Protein AF-A0AAD5FVX0-F1 (afdb_monomer)

Structure (mmCIF, N/CA/C/O backbone):
data_AF-A0AAD5FVX0-F1
#
_entry.id   AF-A0AAD5FVX0-F1
#
loop_
_atom_site.group_PDB
_atom_site.id
_atom_site.type_symbol
_atom_site.label_atom_id
_atom_site.label_alt_id
_atom_site.label_comp_id
_atom_site.label_asym_id
_atom_site.label_entity_id
_atom_site.label_seq_id
_atom_site.pdbx_PDB_ins_code
_atom_site.Cartn_x
_atom_site.Cartn_y
_atom_site.Cartn_z
_atom_site.occupancy
_atom_site.B_iso_or_equiv
_atom_site.auth_seq_id
_atom_site.auth_comp_id
_atom_site.auth_asym_id
_atom_site.auth_atom_id
_atom_site.pdbx_PDB_model_num
ATOM 1 N N . ILE A 1 1 ? -0.185 13.084 35.683 1.00 73.44 1 ILE A N 1
ATOM 2 C CA . ILE A 1 1 ? -1.287 12.473 34.904 1.00 73.44 1 ILE A CA 1
ATOM 3 C C . ILE A 1 1 ? -1.077 10.973 35.017 1.00 73.44 1 ILE A C 1
ATOM 5 O O . ILE A 1 1 ? -0.024 10.513 34.594 1.00 73.44 1 ILE A O 1
ATOM 9 N N . TYR A 1 2 ? -1.962 10.262 35.714 1.00 78.44 2 TYR A N 1
ATOM 10 C CA . TYR A 1 2 ? -1.861 8.807 35.854 1.00 78.44 2 TYR A CA 1
ATOM 11 C C . TYR A 1 2 ? -2.489 8.144 34.620 1.00 78.44 2 TYR A C 1
ATOM 13 O O . TYR A 1 2 ? -3.543 8.615 34.189 1.00 78.44 2 TYR A O 1
ATOM 21 N N . PRO A 1 3 ? -1.853 7.120 34.025 1.00 78.81 3 PRO A N 1
ATOM 22 C CA . PRO A 1 3 ? -2.471 6.345 32.957 1.00 78.81 3 PRO A CA 1
ATOM 23 C C . PRO A 1 3 ? -3.648 5.545 33.526 1.00 78.81 3 PRO A C 1
ATOM 25 O O . PRO A 1 3 ? -3.524 4.944 34.593 1.00 78.81 3 PRO A O 1
ATOM 28 N N . ASP A 1 4 ? -4.779 5.570 32.822 1.00 91.25 4 ASP A N 1
ATOM 29 C CA . ASP A 1 4 ? -5.983 4.799 33.140 1.00 91.25 4 ASP A CA 1
ATOM 30 C C . ASP A 1 4 ? -6.045 3.588 32.190 1.00 91.25 4 ASP A C 1
ATOM 32 O O . ASP A 1 4 ? -6.521 3.715 31.056 1.00 91.25 4 ASP A O 1
ATOM 36 N N . PRO A 1 5 ? -5.504 2.426 32.601 1.00 90.88 5 PRO A N 1
ATOM 37 C CA . PRO A 1 5 ? -5.400 1.260 31.728 1.00 90.88 5 PRO A CA 1
ATOM 38 C C . PRO A 1 5 ? -6.771 0.678 31.357 1.00 90.88 5 PRO A C 1
ATOM 40 O O . PRO A 1 5 ? -6.912 0.062 30.299 1.00 90.88 5 PRO A O 1
ATOM 43 N N . GLU A 1 6 ? -7.790 0.873 32.198 1.00 92.88 6 GLU A N 1
ATOM 44 C CA . GLU A 1 6 ? -9.153 0.417 31.922 1.00 92.88 6 GLU A CA 1
ATOM 45 C C . GLU A 1 6 ? -9.768 1.243 30.790 1.00 92.88 6 GLU A C 1
ATOM 47 O O . GLU A 1 6 ? -10.307 0.680 29.831 1.00 92.88 6 GLU A O 1
ATOM 52 N N . LEU A 1 7 ? -9.602 2.567 30.838 1.00 90.69 7 LEU A N 1
ATOM 53 C CA . LEU A 1 7 ? -10.017 3.472 29.772 1.00 90.69 7 LEU A CA 1
ATOM 54 C C . LEU A 1 7 ? -9.263 3.189 28.465 1.00 90.69 7 LEU A C 1
ATOM 56 O O . LEU A 1 7 ? -9.876 3.137 27.397 1.00 90.69 7 LEU A O 1
ATOM 60 N N . GLU A 1 8 ? -7.949 2.9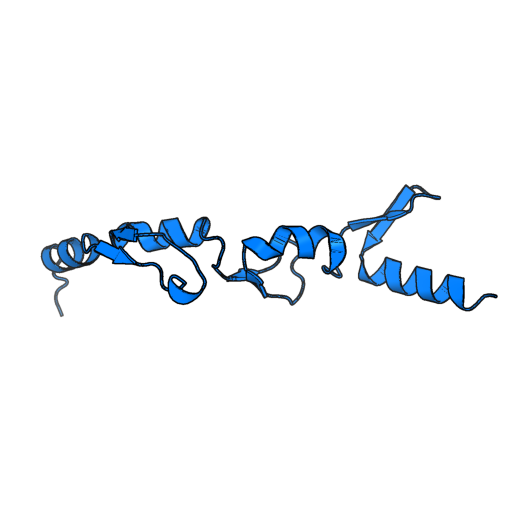57 28.523 1.00 91.81 8 GLU A N 1
ATOM 61 C CA . GLU A 1 8 ? -7.156 2.580 27.345 1.00 91.81 8 GLU A CA 1
ATOM 62 C C . GLU A 1 8 ? -7.672 1.281 26.713 1.00 91.81 8 GLU A C 1
ATOM 64 O O . GLU A 1 8 ? -7.856 1.206 25.494 1.00 91.81 8 GLU A O 1
ATOM 69 N N . GLN A 1 9 ? -7.975 0.267 27.528 1.00 92.75 9 GLN A N 1
ATOM 70 C CA . GLN A 1 9 ? -8.532 -0.995 27.049 1.00 92.75 9 GLN A CA 1
ATOM 71 C C . GLN A 1 9 ? -9.912 -0.805 26.405 1.00 92.75 9 GLN A C 1
ATOM 73 O O . GLN A 1 9 ? -10.192 -1.414 25.367 1.00 92.75 9 GLN A O 1
ATOM 78 N N . GLN A 1 10 ? -10.759 0.053 26.977 1.00 94.31 10 GLN A N 1
ATOM 79 C CA . GLN A 1 10 ? -12.059 0.394 26.401 1.00 94.31 10 GLN A CA 1
ATOM 80 C C . GLN A 1 10 ? -11.909 1.083 25.042 1.00 94.31 10 GLN A C 1
ATOM 82 O O . 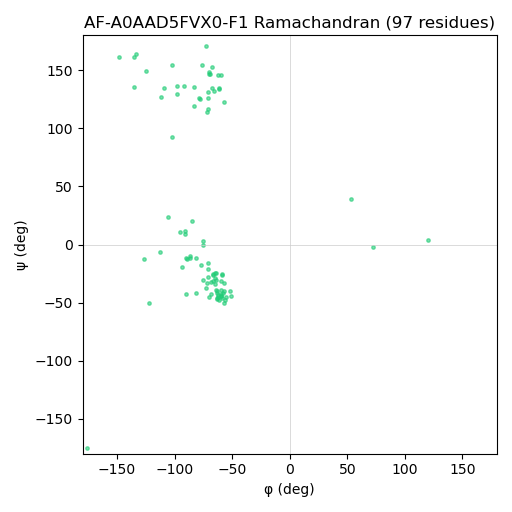GLN A 1 10 ? -12.556 0.665 24.081 1.00 94.31 10 GLN A O 1
ATOM 87 N N . ILE A 1 11 ? -11.010 2.066 24.923 1.00 93.00 11 ILE A N 1
ATOM 88 C CA . ILE A 1 11 ? -10.717 2.755 23.657 1.00 93.00 11 ILE A CA 1
ATOM 89 C C . ILE A 1 11 ? -10.228 1.755 22.602 1.00 93.00 11 ILE A C 1
ATOM 91 O O . ILE A 1 11 ? -10.707 1.748 21.467 1.00 93.00 11 ILE A O 1
ATOM 95 N N . LEU A 1 12 ? -9.305 0.866 22.972 1.00 92.75 12 LEU A N 1
ATOM 96 C CA . LEU A 1 12 ? -8.737 -0.145 22.078 1.00 92.75 12 LEU A CA 1
ATOM 97 C C . LEU A 1 12 ? -9.763 -1.187 21.600 1.00 92.75 12 LEU A C 1
ATOM 99 O O . LEU A 1 12 ? -9.568 -1.785 20.534 1.00 92.75 12 LEU A O 1
ATOM 103 N N . ALA A 1 13 ? -10.843 -1.396 22.356 1.00 93.94 13 ALA A N 1
ATOM 104 C CA . ALA A 1 13 ? -11.936 -2.308 22.028 1.00 93.94 13 ALA A CA 1
ATOM 105 C C . ALA A 1 13 ? -13.040 -1.678 21.156 1.00 93.94 13 ALA A C 1
ATOM 107 O O . ALA A 1 13 ? -13.884 -2.415 20.641 1.00 93.94 13 ALA A O 1
ATOM 108 N N . LEU A 1 14 ? -13.036 -0.354 20.946 1.00 95.44 14 LEU A N 1
ATOM 109 C CA . LEU A 1 14 ? -14.037 0.327 20.119 1.00 95.44 14 LEU A CA 1
ATOM 110 C C . LEU A 1 14 ? -14.005 -0.171 18.672 1.00 95.44 14 LEU A C 1
ATOM 112 O O . LEU A 1 14 ? -12.940 -0.282 18.062 1.00 95.44 14 LEU A O 1
ATOM 116 N N . ALA A 1 15 ? -15.188 -0.432 18.113 1.00 95.88 15 ALA A N 1
ATOM 117 C CA . ALA A 1 15 ? -15.348 -0.786 16.711 1.00 95.88 15 ALA A CA 1
ATOM 118 C C . ALA A 1 15 ? -15.284 0.468 15.829 1.00 95.88 15 ALA A C 1
ATOM 120 O O . ALA A 1 15 ? -16.037 1.421 16.023 1.00 95.88 15 ALA A O 1
ATOM 121 N N . ILE A 1 16 ? -14.399 0.449 14.837 1.00 96.19 16 ILE A N 1
ATOM 122 C CA . ILE A 1 16 ? -14.151 1.556 13.915 1.00 96.19 16 ILE A CA 1
ATOM 123 C C . ILE A 1 16 ? -14.092 1.069 12.464 1.00 96.19 16 ILE A C 1
ATOM 125 O O . ILE A 1 16 ? -13.942 -0.124 12.186 1.00 96.19 16 ILE A O 1
ATOM 129 N N . ARG A 1 17 ? -14.198 2.016 11.527 1.00 96.88 17 ARG A N 1
ATOM 130 C CA . ARG A 1 17 ? -13.985 1.800 10.089 1.00 96.88 17 ARG A CA 1
ATOM 131 C C . ARG A 1 17 ? -12.606 2.317 9.682 1.00 96.88 17 ARG A C 1
ATOM 133 O O . ARG A 1 17 ? -12.066 3.212 10.327 1.00 96.88 17 ARG A O 1
ATOM 140 N N . CYS A 1 18 ? -12.047 1.768 8.607 1.00 96.75 18 CYS A N 1
ATOM 141 C CA . CYS A 1 18 ? -10.795 2.270 8.040 1.00 96.75 18 CYS A CA 1
ATOM 142 C C . CYS A 1 18 ? -10.915 3.742 7.597 1.00 96.75 18 CYS A C 1
ATOM 144 O O . CYS A 1 18 ? -11.954 4.156 7.075 1.00 96.75 18 CYS A O 1
ATOM 146 N N . ILE A 1 19 ? -9.824 4.503 7.734 1.00 95.50 19 ILE A N 1
ATOM 147 C CA . ILE A 1 19 ? -9.720 5.884 7.230 1.00 95.50 19 ILE A CA 1
ATOM 148 C C . ILE A 1 19 ? -9.915 5.955 5.709 1.00 95.50 19 ILE A C 1
ATOM 150 O O . ILE A 1 19 ? -10.521 6.890 5.211 1.00 95.50 19 ILE A O 1
ATOM 154 N N . HIS A 1 20 ? -9.507 4.909 4.986 1.00 96.00 20 HIS A N 1
ATOM 155 C CA . HIS A 1 20 ? -9.661 4.787 3.535 1.00 96.00 20 HIS A CA 1
ATOM 156 C C . HIS A 1 20 ? -11.038 4.235 3.129 1.00 96.00 20 HIS A C 1
ATOM 158 O O . HIS A 1 20 ? -11.191 3.645 2.057 1.00 96.00 20 HIS A O 1
ATOM 164 N N . SER A 1 21 ? -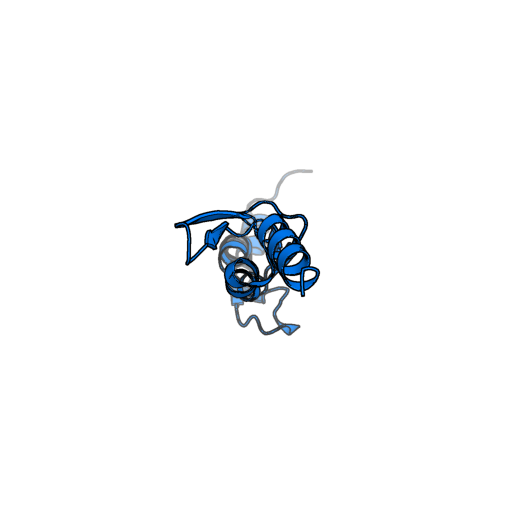12.045 4.327 4.004 1.00 95.44 21 SER A N 1
ATOM 165 C CA . SER A 1 21 ? -13.373 3.777 3.708 1.00 95.44 21 SER A CA 1
ATOM 166 C C . SER A 1 21 ? -14.081 4.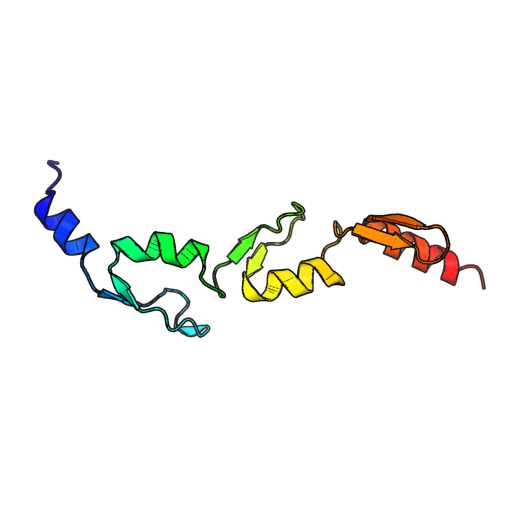501 2.567 1.00 95.44 21 SER A C 1
ATOM 168 O O . SER A 1 21 ? -14.777 3.850 1.791 1.00 95.44 21 SER A O 1
ATOM 170 N N . GLU A 1 22 ? -13.826 5.799 2.400 1.00 94.88 22 GLU A N 1
ATOM 171 C CA . GLU A 1 22 ? -14.335 6.596 1.275 1.00 94.88 22 GLU A CA 1
ATOM 172 C C . GLU A 1 22 ? -13.663 6.227 -0.056 1.00 94.88 22 GLU A C 1
ATOM 174 O O . GLU A 1 22 ? -14.287 6.305 -1.109 1.00 94.88 22 GLU A O 1
ATOM 179 N N . GLU A 1 23 ? -12.423 5.736 -0.015 1.00 93.06 23 GLU A N 1
ATOM 180 C CA . GLU A 1 23 ? -11.686 5.271 -1.199 1.00 93.06 23 GLU A CA 1
ATOM 181 C C . GLU A 1 23 ? -12.071 3.839 -1.608 1.00 93.06 23 GLU A C 1
ATOM 183 O O . GLU A 1 23 ? -11.728 3.387 -2.700 1.00 93.06 23 GLU A O 1
ATOM 188 N N . GLY A 1 24 ? -12.812 3.127 -0.750 1.00 94.25 24 GLY A N 1
ATOM 189 C CA . GLY A 1 24 ? -13.327 1.783 -1.015 1.00 94.25 24 GLY A CA 1
ATOM 190 C C . GLY A 1 24 ? -12.861 0.708 -0.033 1.00 94.25 24 GLY A C 1
ATOM 191 O O . GLY A 1 24 ? -13.207 -0.464 -0.207 1.00 94.25 24 GLY A O 1
ATOM 192 N N . CYS A 1 25 ? -12.108 1.056 1.017 1.00 96.06 25 CYS A N 1
ATOM 193 C CA . CYS A 1 25 ? -11.738 0.092 2.049 1.00 96.06 25 CYS A CA 1
ATOM 194 C C . CYS A 1 25 ? -12.947 -0.279 2.921 1.00 96.06 25 CYS A C 1
ATOM 196 O O . CYS A 1 25 ? -13.447 0.522 3.705 1.00 96.06 25 CYS A O 1
ATOM 198 N N . ARG A 1 26 ? -13.389 -1.536 2.853 1.00 95.88 26 ARG A N 1
ATOM 199 C CA . ARG A 1 26 ? -14.537 -2.031 3.638 1.00 95.88 26 ARG A CA 1
ATOM 200 C C . ARG A 1 26 ? -14.155 -2.612 5.000 1.00 95.88 26 ARG A C 1
ATOM 202 O O . ARG A 1 26 ? -14.969 -3.283 5.625 1.00 95.88 26 ARG A O 1
ATOM 209 N N . TRP A 1 27 ? -12.918 -2.407 5.450 1.00 97.12 27 TRP A N 1
ATOM 210 C CA . TRP A 1 27 ? -12.466 -2.969 6.718 1.00 97.12 27 TRP A CA 1
ATOM 211 C C . TRP A 1 27 ? -13.126 -2.268 7.908 1.00 97.12 27 TRP A C 1
ATOM 213 O O . TRP A 1 27 ? -13.125 -1.036 8.010 1.00 97.12 27 TRP A O 1
ATOM 223 N N . THR A 1 28 ? -13.646 -3.084 8.820 1.00 96.38 28 THR A N 1
ATOM 224 C CA . THR A 1 28 ? -14.231 -2.673 10.095 1.00 96.38 28 THR A CA 1
ATOM 225 C C . THR A 1 28 ? -13.723 -3.599 11.191 1.00 96.38 28 THR A C 1
ATOM 227 O O . THR A 1 28 ? -13.707 -4.816 10.999 1.00 96.38 28 THR A O 1
ATOM 230 N N . GLY A 1 29 ? -13.334 -3.060 12.340 1.00 95.44 29 GLY A N 1
ATOM 231 C CA . GLY A 1 29 ? -12.774 -3.863 13.424 1.00 95.44 29 GLY A CA 1
ATOM 232 C C . GLY A 1 29 ? -12.480 -3.041 14.668 1.00 95.44 29 GLY A C 1
ATOM 233 O O . GLY A 1 29 ? -12.803 -1.860 14.731 1.00 95.44 29 GLY A O 1
ATOM 234 N N . GLN A 1 30 ? -11.872 -3.670 15.672 1.00 96.75 30 GLN A N 1
ATOM 235 C CA . GLN A 1 30 ? -11.481 -2.968 16.898 1.00 96.75 30 GLN A CA 1
ATOM 236 C C . GLN A 1 30 ? -10.313 -2.012 16.626 1.00 96.75 30 GLN A C 1
ATOM 238 O O . GLN A 1 30 ? -9.437 -2.332 15.819 1.00 96.75 30 GLN A O 1
ATOM 243 N N . MET A 1 31 ? -10.238 -0.894 17.350 1.00 94.81 31 MET A N 1
ATOM 244 C CA . MET A 1 31 ? -9.147 0.082 17.236 1.00 94.81 31 MET A CA 1
ATOM 245 C C . MET A 1 31 ? -7.763 -0.575 17.360 1.00 94.81 31 MET A C 1
ATOM 247 O O . MET A 1 31 ? -6.872 -0.301 16.557 1.00 94.81 31 MET A O 1
ATOM 251 N N . LYS A 1 32 ? -7.598 -1.548 18.268 1.00 94.44 32 LYS A N 1
ATOM 252 C CA . LYS A 1 32 ? -6.345 -2.317 18.409 1.00 94.44 32 LYS A CA 1
ATOM 253 C C . LYS A 1 32 ? -5.912 -3.073 17.146 1.00 94.44 32 LYS A C 1
ATOM 255 O O . LYS A 1 32 ? -4.732 -3.350 16.964 1.00 94.44 32 LYS A O 1
ATOM 260 N N . GLN A 1 33 ? -6.855 -3.428 16.274 1.00 95.75 33 GLN A N 1
ATOM 261 C CA . GLN A 1 33 ? -6.596 -4.176 15.041 1.00 95.75 33 GLN A CA 1
ATOM 262 C C . GLN A 1 33 ? -6.280 -3.256 13.854 1.00 95.75 33 GLN A C 1
ATOM 264 O O . GLN A 1 33 ? -5.784 -3.735 12.834 1.00 95.75 33 GLN A O 1
ATOM 269 N N . LEU A 1 34 ? -6.525 -1.945 13.978 1.00 94.69 34 LEU A N 1
ATOM 270 C CA . LEU A 1 34 ? -6.324 -0.973 12.902 1.00 94.69 34 LEU A CA 1
ATOM 271 C C . LEU A 1 34 ? -4.865 -0.931 12.430 1.00 94.69 34 LEU A C 1
ATOM 273 O O . LEU A 1 34 ? -4.602 -0.923 11.230 1.00 94.69 34 LEU A O 1
ATOM 277 N N . GLN A 1 35 ? -3.916 -0.969 13.369 1.00 93.88 35 GLN A N 1
ATOM 278 C CA . GLN A 1 35 ? -2.486 -0.990 13.046 1.00 93.88 35 GLN A CA 1
ATOM 279 C C . GLN A 1 35 ? -2.112 -2.211 12.199 1.00 93.88 35 GLN A C 1
ATOM 281 O O . GLN A 1 35 ? -1.449 -2.081 11.172 1.00 93.88 35 GLN A O 1
ATOM 286 N N . ASN A 1 36 ? -2.615 -3.392 12.569 1.00 95.69 36 ASN A N 1
ATOM 287 C CA . ASN A 1 36 ? -2.415 -4.600 11.774 1.00 95.69 36 ASN A CA 1
ATOM 288 C C . ASN A 1 36 ? -3.086 -4.484 10.397 1.00 95.69 36 ASN A C 1
ATOM 290 O O . ASN A 1 36 ? -2.507 -4.874 9.387 1.00 95.69 36 ASN A O 1
ATOM 294 N N . HIS A 1 37 ? -4.277 -3.891 10.322 1.00 96.00 37 HIS A N 1
ATOM 295 C CA . HIS A 1 37 ? -4.950 -3.654 9.050 1.00 96.00 37 HIS A CA 1
ATOM 296 C C . HIS A 1 37 ? -4.132 -2.766 8.096 1.00 96.00 37 HIS A C 1
ATOM 298 O O . HIS A 1 37 ? -4.061 -3.082 6.911 1.00 96.00 37 HIS A O 1
ATOM 304 N N . PHE A 1 38 ? -3.441 -1.718 8.559 1.00 94.19 38 PHE A N 1
ATOM 305 C CA . PHE A 1 38 ? -2.600 -0.891 7.675 1.00 94.19 38 PHE A CA 1
ATOM 306 C C . PHE A 1 38 ? -1.495 -1.690 6.958 1.00 94.19 38 PHE A C 1
ATOM 308 O O . PHE A 1 38 ? -1.103 -1.353 5.835 1.00 94.19 38 PHE A O 1
ATOM 315 N N . THR A 1 39 ? -1.056 -2.815 7.530 1.00 93.81 39 THR A N 1
ATOM 316 C CA . THR A 1 39 ? -0.090 -3.728 6.890 1.00 93.81 39 THR A CA 1
ATOM 317 C C . THR A 1 39 ? -0.666 -4.512 5.703 1.00 93.81 39 THR A C 1
ATOM 319 O O . THR A 1 39 ? 0.098 -5.005 4.878 1.00 93.81 39 THR A O 1
ATOM 322 N N . THR A 1 40 ? -1.993 -4.574 5.559 1.00 94.94 40 THR A N 1
ATOM 323 C CA . THR A 1 40 ? -2.686 -5.324 4.491 1.00 94.94 40 THR A CA 1
ATOM 324 C C . THR A 1 40 ? -3.690 -4.489 3.692 1.00 94.94 40 THR A C 1
ATOM 326 O O . THR A 1 40 ? -4.115 -4.901 2.618 1.00 94.94 40 THR A O 1
ATOM 329 N N . CYS A 1 41 ? -4.038 -3.287 4.154 1.00 96.50 41 CYS A N 1
ATOM 330 C CA . CYS A 1 41 ? -4.966 -2.382 3.485 1.00 96.50 41 CYS A CA 1
ATOM 331 C C . CYS A 1 41 ? -4.507 -2.042 2.059 1.00 96.50 41 CYS A C 1
ATOM 333 O O . CYS A 1 41 ? -3.413 -1.511 1.862 1.00 96.50 41 CYS A O 1
ATOM 335 N N . ALA A 1 42 ? -5.352 -2.320 1.068 1.00 95.75 42 ALA A N 1
ATOM 336 C CA . ALA A 1 42 ? -5.061 -2.072 -0.344 1.00 95.75 42 ALA A CA 1
ATOM 337 C C . ALA A 1 42 ? -4.878 -0.576 -0.666 1.00 95.75 42 ALA A C 1
ATOM 339 O O . ALA A 1 42 ? -4.093 -0.221 -1.540 1.00 95.75 42 ALA A O 1
ATOM 340 N N . PHE A 1 43 ? -5.569 0.290 0.075 1.00 96.25 43 PHE A N 1
ATOM 341 C CA . PHE A 1 43 ? -5.576 1.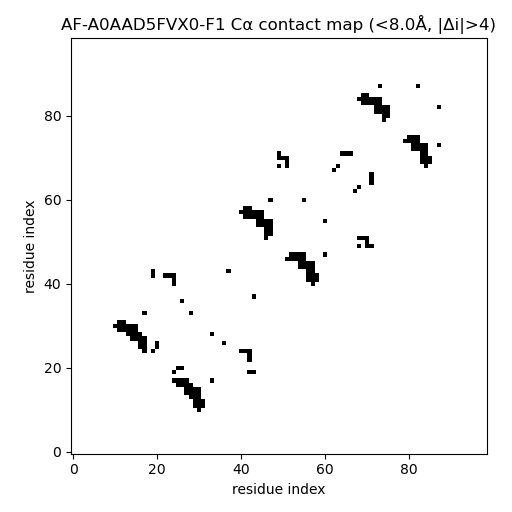742 -0.120 1.00 96.25 43 PHE A CA 1
ATOM 342 C C . PHE A 1 43 ? -4.490 2.462 0.679 1.00 96.25 43 PHE A C 1
ATOM 344 O O . PHE A 1 43 ? -4.204 3.627 0.431 1.00 96.25 43 PHE A O 1
ATOM 351 N N . ASN A 1 44 ? -3.845 1.763 1.617 1.00 96.00 44 ASN A N 1
ATOM 352 C CA . ASN A 1 44 ? -2.782 2.364 2.402 1.00 96.00 44 ASN A CA 1
ATOM 353 C C . ASN A 1 44 ? -1.587 2.702 1.505 1.00 96.00 44 ASN A C 1
ATOM 355 O O . ASN A 1 44 ? -1.120 1.864 0.726 1.00 96.00 44 ASN A O 1
ATOM 359 N N . VAL A 1 45 ? -1.083 3.924 1.653 1.00 95.12 45 VAL A N 1
ATOM 360 C CA . VAL A 1 45 ? 0.059 4.425 0.891 1.00 95.12 45 VAL A CA 1
ATOM 361 C C . VAL A 1 45 ? 1.347 3.856 1.474 1.00 95.12 45 VAL A C 1
ATOM 363 O O . VAL A 1 45 ? 1.629 3.996 2.665 1.00 95.12 45 VAL A O 1
ATOM 366 N N . ILE A 1 46 ? 2.144 3.219 0.624 1.00 95.06 46 ILE A N 1
ATOM 367 C CA . ILE A 1 46 ? 3.414 2.594 0.984 1.00 95.06 46 ILE A CA 1
ATOM 368 C C . ILE A 1 46 ? 4.550 3.131 0.104 1.00 95.06 46 ILE A C 1
ATOM 370 O O . ILE A 1 46 ? 4.323 3.525 -1.043 1.00 95.06 46 ILE A O 1
ATOM 374 N N . PRO A 1 47 ? 5.788 3.189 0.625 1.00 95.31 47 PRO A N 1
ATOM 375 C CA . PRO A 1 47 ? 6.952 3.477 -0.199 1.00 95.31 47 PRO A CA 1
ATOM 376 C C . PRO A 1 47 ? 7.255 2.297 -1.129 1.00 95.31 47 PRO A C 1
ATOM 378 O O . PRO A 1 47 ? 7.078 1.134 -0.760 1.00 95.31 47 PRO A O 1
ATOM 381 N N . CYS A 1 48 ? 7.767 2.592 -2.322 1.00 93.94 48 CYS A N 1
ATOM 382 C CA . CYS A 1 48 ? 8.221 1.556 -3.242 1.00 93.94 48 CYS A CA 1
ATOM 383 C C . CYS A 1 48 ? 9.375 0.722 -2.632 1.00 93.94 48 CYS A C 1
ATOM 385 O O . CYS A 1 48 ? 10.346 1.299 -2.129 1.00 93.94 48 CYS A O 1
ATOM 387 N N . PRO A 1 49 ? 9.344 -0.624 -2.722 1.00 92.81 49 PRO A N 1
ATOM 388 C CA . PRO A 1 49 ? 10.394 -1.498 -2.191 1.00 92.81 49 PRO A CA 1
ATOM 389 C C . PRO A 1 49 ? 11.730 -1.344 -2.931 1.00 92.81 49 PRO A C 1
ATOM 391 O O . PRO A 1 49 ? 12.783 -1.530 -2.326 1.00 92.81 49 PRO A O 1
ATOM 394 N N . ASN A 1 50 ? 11.708 -0.905 -4.196 1.00 91.69 50 ASN A N 1
ATOM 395 C CA . ASN A 1 50 ? 12.917 -0.544 -4.947 1.00 91.69 50 ASN A CA 1
ATOM 396 C C . ASN A 1 50 ? 13.510 0.808 -4.511 1.00 91.69 50 ASN A C 1
ATOM 398 O O . ASN A 1 50 ? 14.478 1.275 -5.112 1.00 91.69 50 ASN A O 1
ATOM 402 N N . ARG A 1 51 ? 12.927 1.456 -3.489 1.00 90.19 51 ARG A N 1
ATOM 403 C CA . ARG A 1 51 ? 13.350 2.753 -2.944 1.00 90.19 51 ARG A CA 1
ATOM 404 C C . ARG A 1 51 ? 13.467 3.837 -4.020 1.00 90.19 51 ARG A C 1
ATOM 406 O O . ARG A 1 51 ? 14.396 4.643 -4.010 1.00 90.19 51 ARG A O 1
ATOM 413 N N . CYS A 1 52 ? 12.533 3.841 -4.971 1.00 91.94 52 CYS A N 1
ATOM 414 C CA . CYS A 1 52 ? 12.327 5.009 -5.821 1.00 91.94 52 CYS A CA 1
ATOM 415 C C . CYS A 1 52 ? 11.642 6.127 -5.008 1.00 91.94 52 CYS A C 1
ATOM 417 O O . CYS A 1 52 ? 11.185 5.905 -3.886 1.00 91.94 52 CYS A O 1
ATOM 419 N N . SER A 1 53 ? 11.550 7.330 -5.572 1.00 91.81 53 SER A N 1
ATOM 420 C CA . SER A 1 53 ? 10.994 8.501 -4.877 1.00 91.81 53 SER A CA 1
ATOM 421 C C . SER A 1 53 ? 9.460 8.506 -4.759 1.00 91.81 53 SER A C 1
ATOM 423 O O . SER A 1 53 ? 8.898 9.446 -4.201 1.00 91.81 53 SER A O 1
ATOM 425 N N . VAL A 1 54 ? 8.772 7.489 -5.289 1.00 92.56 54 VAL 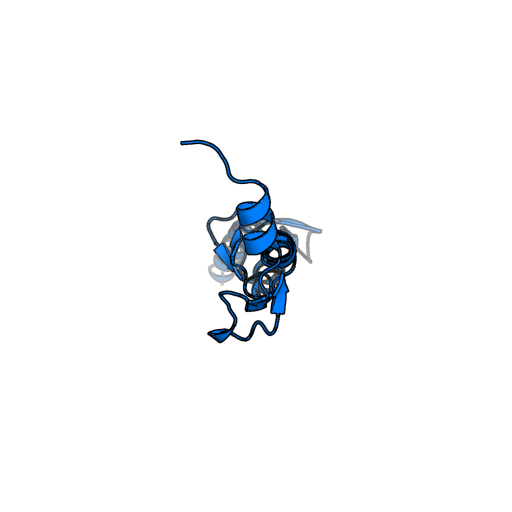A N 1
ATOM 426 C CA . VAL A 1 54 ? 7.305 7.441 -5.382 1.00 92.56 54 VAL A CA 1
ATOM 427 C C . VAL A 1 54 ? 6.698 6.746 -4.162 1.00 92.56 54 VAL A C 1
ATOM 429 O O . VAL A 1 54 ? 7.160 5.690 -3.717 1.00 92.56 54 VAL A O 1
ATOM 432 N N . LYS A 1 55 ? 5.620 7.341 -3.647 1.00 94.06 55 LYS A N 1
ATOM 433 C CA . LYS A 1 55 ? 4.689 6.725 -2.698 1.00 94.06 55 LYS A CA 1
ATOM 434 C C . LYS A 1 55 ? 3.378 6.468 -3.429 1.00 94.06 55 LYS A C 1
ATOM 436 O O . LYS A 1 55 ? 2.906 7.338 -4.152 1.00 94.06 55 LYS A O 1
ATOM 441 N N . LEU A 1 56 ? 2.817 5.286 -3.239 1.00 94.56 56 LEU A N 1
ATOM 442 C CA . LEU A 1 56 ? 1.650 4.805 -3.969 1.00 94.56 56 LEU A CA 1
ATOM 443 C C . LEU A 1 56 ? 0.824 3.883 -3.083 1.00 94.56 56 LEU A C 1
ATOM 445 O O . LEU A 1 56 ? 1.318 3.389 -2.068 1.00 94.56 56 LEU A O 1
ATOM 449 N N . THR A 1 57 ? -0.436 3.661 -3.440 1.00 95.62 57 THR A N 1
ATOM 450 C CA . THR A 1 57 ? -1.268 2.725 -2.685 1.00 95.62 57 THR A CA 1
ATOM 451 C C . THR A 1 57 ? -0.757 1.295 -2.869 1.00 95.62 57 THR A C 1
ATOM 453 O O . THR A 1 57 ? -0.146 0.952 -3.886 1.00 95.62 57 THR A O 1
ATOM 456 N N . ARG A 1 58 ? -1.005 0.425 -1.885 1.00 95.56 58 ARG A N 1
ATOM 457 C CA . ARG A 1 58 ? -0.604 -0.987 -1.967 1.00 95.56 58 ARG A CA 1
ATOM 458 C C . ARG A 1 58 ? -1.185 -1.690 -3.199 1.00 95.56 58 ARG A C 1
ATOM 460 O O . ARG A 1 58 ? -0.514 -2.561 -3.744 1.00 95.56 58 ARG A O 1
ATOM 467 N N . ARG A 1 59 ? -2.392 -1.323 -3.642 1.00 95.19 59 ARG A N 1
ATOM 468 C CA . ARG A 1 59 ? -3.009 -1.895 -4.852 1.00 95.19 59 ARG A CA 1
ATOM 469 C C . ARG A 1 59 ? -2.293 -1.502 -6.148 1.00 95.19 59 ARG A C 1
ATOM 471 O O . ARG A 1 59 ? -2.253 -2.325 -7.050 1.00 95.19 59 ARG A O 1
ATOM 478 N N . ASP A 1 60 ? -1.710 -0.305 -6.218 1.00 94.94 60 ASP A N 1
ATOM 479 C CA . ASP A 1 60 ? -1.043 0.202 -7.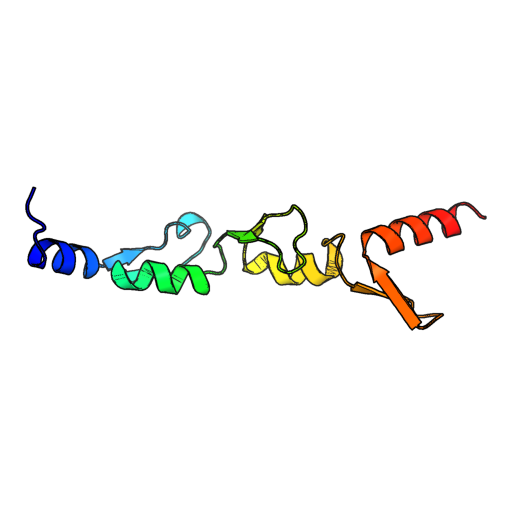428 1.00 94.94 60 ASP A CA 1
ATOM 480 C C . ASP A 1 60 ? 0.430 -0.256 -7.485 1.00 94.94 60 ASP A C 1
ATOM 482 O O . ASP A 1 60 ? 1.104 -0.140 -8.508 1.00 94.94 60 ASP A O 1
ATOM 486 N N . LEU A 1 61 ? 0.953 -0.809 -6.381 1.00 94.62 61 LEU A N 1
ATOM 487 C CA . LEU A 1 61 ? 2.337 -1.270 -6.282 1.00 94.62 61 LEU A CA 1
ATOM 488 C C . LEU A 1 61 ? 2.752 -2.283 -7.370 1.00 94.62 61 LEU A C 1
ATOM 490 O O . LEU A 1 61 ? 3.850 -2.121 -7.907 1.00 94.62 61 LEU A O 1
ATOM 494 N N . PRO A 1 62 ? 1.961 -3.322 -7.701 1.00 93.56 62 PRO A N 1
ATOM 495 C CA . PRO A 1 62 ? 2.349 -4.302 -8.714 1.00 93.56 62 PRO A CA 1
ATOM 496 C C . PRO A 1 62 ? 2.528 -3.671 -10.097 1.00 93.56 62 PRO A C 1
ATOM 498 O O . PRO A 1 62 ? 3.542 -3.920 -10.747 1.00 93.56 62 PRO A O 1
ATOM 501 N N . GLU A 1 63 ? 1.589 -2.812 -10.503 1.00 94.19 63 GLU A N 1
ATOM 502 C CA . GLU A 1 63 ? 1.637 -2.096 -11.782 1.00 94.19 63 GLU A CA 1
ATOM 503 C C . GLU A 1 63 ? 2.872 -1.191 -11.846 1.00 94.19 63 GLU A C 1
ATOM 505 O O . GLU A 1 63 ? 3.686 -1.312 -12.764 1.00 94.19 63 GLU A O 1
ATOM 510 N N . HIS A 1 64 ? 3.111 -0.412 -10.787 1.00 93.94 64 HIS A N 1
ATOM 511 C CA . HIS A 1 64 ? 4.306 0.415 -10.672 1.00 93.94 64 HIS A CA 1
ATOM 512 C C . HIS A 1 64 ? 5.599 -0.395 -10.798 1.00 93.94 64 HIS A C 1
ATOM 514 O O . HIS A 1 64 ? 6.509 -0.005 -11.522 1.00 93.94 64 HIS A O 1
ATOM 520 N N . LEU A 1 65 ? 5.734 -1.523 -10.095 1.00 91.69 65 LEU A N 1
ATOM 521 C CA . LEU A 1 65 ? 6.955 -2.336 -10.162 1.00 91.69 65 LEU A CA 1
ATOM 522 C C . LEU A 1 65 ? 7.187 -2.931 -11.554 1.00 91.69 65 LEU A C 1
ATOM 524 O O . LEU A 1 65 ? 8.339 -3.141 -11.939 1.00 91.69 65 LEU A O 1
ATOM 528 N N . GLN A 1 66 ? 6.113 -3.181 -12.297 1.00 89.19 66 GLN A N 1
ATOM 529 C CA . GLN A 1 66 ? 6.168 -3.751 -13.633 1.00 89.19 66 GLN A CA 1
ATOM 530 C C . GLN A 1 66 ? 6.485 -2.700 -14.703 1.00 89.19 66 GLN A C 1
ATOM 532 O O . GLN A 1 66 ? 7.301 -2.968 -15.593 1.00 89.19 66 GLN A O 1
ATOM 537 N N . HIS A 1 67 ? 5.893 -1.508 -14.609 1.00 86.62 67 HIS A N 1
ATOM 538 C CA . HIS A 1 67 ? 5.878 -0.534 -15.701 1.00 86.62 67 HIS A CA 1
ATOM 539 C C . HIS A 1 67 ? 6.497 0.818 -15.329 1.00 86.62 67 HIS A C 1
ATOM 541 O O . HIS A 1 67 ? 7.399 1.268 -16.033 1.00 86.62 67 HIS A O 1
ATOM 547 N N . ASP A 1 68 ? 6.096 1.421 -14.211 1.00 89.00 68 ASP A N 1
ATOM 548 C CA . ASP A 1 68 ? 6.413 2.827 -13.908 1.00 89.00 68 ASP A CA 1
ATOM 549 C C . ASP A 1 68 ? 7.675 3.034 -13.069 1.00 89.00 68 ASP A C 1
ATOM 551 O O . ASP A 1 68 ? 8.214 4.137 -12.987 1.00 89.00 68 ASP A O 1
ATOM 555 N N . CYS A 1 69 ? 8.146 2.004 -12.369 1.00 92.81 69 CYS A N 1
ATOM 556 C CA . CYS A 1 69 ? 9.240 2.158 -11.427 1.00 92.81 69 CYS A CA 1
ATOM 557 C C . CYS A 1 69 ? 10.547 2.404 -12.194 1.00 92.81 69 CYS A C 1
ATOM 559 O O . CYS A 1 69 ? 11.039 1.489 -12.855 1.00 92.81 69 CYS A O 1
ATOM 561 N N . PRO A 1 70 ? 11.207 3.568 -12.039 1.00 89.75 70 PRO A N 1
ATOM 562 C CA . PRO A 1 70 ? 12.469 3.845 -12.736 1.00 89.75 70 PRO A CA 1
ATOM 563 C C . PRO A 1 70 ? 13.583 2.887 -12.298 1.00 89.75 70 PRO A C 1
ATOM 565 O O . PRO A 1 70 ? 14.515 2.602 -13.045 1.00 89.75 70 PRO A O 1
ATOM 568 N N . LYS A 1 71 ? 13.455 2.336 -11.086 1.00 90.25 71 LYS A N 1
ATOM 569 C CA . LYS A 1 71 ? 14.371 1.355 -10.502 1.00 90.25 71 LYS A CA 1
ATOM 570 C C . LYS A 1 71 ? 13.923 -0.096 -10.708 1.00 90.25 71 LYS A C 1
ATOM 572 O O . LYS A 1 71 ? 14.503 -0.987 -10.092 1.00 90.25 71 LYS A O 1
ATOM 577 N N . ARG A 1 72 ? 12.910 -0.359 -11.549 1.00 90.81 72 ARG A N 1
ATOM 578 C CA . ARG A 1 72 ? 12.556 -1.734 -11.941 1.00 90.81 72 ARG A CA 1
ATOM 579 C C . ARG A 1 72 ? 13.719 -2.385 -12.674 1.00 90.81 72 ARG A C 1
ATOM 581 O O . ARG A 1 72 ? 14.443 -1.712 -13.405 1.00 90.81 72 ARG A O 1
ATOM 588 N N . LYS A 1 73 ? 13.880 -3.691 -12.486 1.00 87.75 73 LYS A N 1
ATOM 589 C CA . LYS A 1 73 ? 14.870 -4.478 -13.218 1.00 87.75 73 LYS A CA 1
ATOM 590 C C . LYS A 1 73 ? 14.287 -4.865 -14.569 1.00 87.75 73 LYS A C 1
ATOM 592 O O . LYS A 1 73 ? 13.266 -5.544 -14.628 1.00 87.75 73 LYS A O 1
ATOM 597 N N . VAL A 1 74 ? 14.937 -4.431 -15.637 1.00 86.69 74 VAL A N 1
ATOM 598 C CA . VAL A 1 74 ? 14.587 -4.758 -17.017 1.00 86.69 74 VAL A CA 1
ATOM 599 C C . VAL A 1 74 ? 15.683 -5.643 -17.582 1.00 86.69 74 VAL A C 1
ATOM 601 O O . VAL A 1 74 ? 16.859 -5.289 -17.528 1.00 86.69 74 VAL A O 1
ATOM 604 N N . LYS A 1 75 ? 15.307 -6.793 -18.135 1.00 86.88 75 LYS A N 1
ATOM 605 C CA . LYS A 1 75 ? 16.233 -7.683 -18.833 1.00 86.88 75 LYS A CA 1
ATOM 606 C C . LYS A 1 75 ? 16.131 -7.437 -20.333 1.00 86.88 75 LYS A C 1
ATOM 608 O O . LYS A 1 75 ? 15.037 -7.447 -20.886 1.00 86.88 75 LYS A O 1
ATOM 613 N N . CYS A 1 76 ? 17.265 -7.231 -20.990 1.00 83.00 76 CYS A N 1
ATOM 614 C CA . CYS A 1 76 ? 17.316 -7.151 -22.443 1.00 83.00 76 CYS A CA 1
ATOM 615 C C . CYS A 1 76 ? 17.080 -8.538 -23.052 1.00 83.00 76 CYS A C 1
ATOM 617 O O . CYS A 1 76 ? 17.800 -9.484 -22.736 1.00 83.00 76 CYS A O 1
ATOM 619 N N . GLU A 1 77 ? 16.115 -8.651 -23.960 1.00 84.06 77 GLU A N 1
ATOM 620 C CA . GLU A 1 77 ? 15.788 -9.916 -24.635 1.00 84.06 77 GLU A CA 1
ATOM 621 C C . GLU A 1 77 ? 16.862 -10.355 -25.642 1.00 84.06 77 GLU A C 1
ATOM 623 O O . GLU A 1 77 ? 16.971 -11.536 -25.953 1.00 84.06 77 GLU A O 1
ATOM 628 N N . PHE A 1 78 ? 17.698 -9.425 -26.112 1.00 83.50 78 PHE A N 1
ATOM 629 C CA . PHE A 1 78 ? 18.718 -9.697 -27.129 1.00 83.50 78 PHE A CA 1
ATOM 630 C C . PHE A 1 78 ? 20.064 -10.130 -26.541 1.00 83.50 78 PHE A C 1
ATOM 632 O O . PHE A 1 78 ? 20.699 -11.040 -27.062 1.00 83.50 78 PHE A O 1
ATOM 639 N N . CYS A 1 79 ? 20.521 -9.473 -25.469 1.00 87.69 79 CYS A N 1
ATOM 640 C CA . CYS A 1 79 ? 21.828 -9.752 -24.856 1.00 87.69 79 CYS A CA 1
ATOM 641 C C . CYS A 1 79 ? 21.737 -10.355 -23.450 1.00 87.69 79 CYS A C 1
ATOM 643 O O . CYS A 1 79 ? 22.759 -10.704 -22.866 1.00 87.69 79 CYS A O 1
ATOM 645 N N . GLY A 1 80 ? 20.535 -10.452 -22.874 1.00 84.12 80 GLY A N 1
ATOM 646 C CA . GLY A 1 80 ? 20.314 -11.006 -21.539 1.00 84.12 80 GLY A CA 1
ATOM 647 C C . GLY A 1 80 ? 20.779 -10.121 -20.380 1.00 84.12 80 GLY A C 1
ATOM 648 O O . GLY A 1 80 ? 20.582 -10.509 -19.231 1.00 84.12 80 GLY A O 1
ATOM 649 N N . SER A 1 81 ? 21.370 -8.954 -20.652 1.00 86.19 81 SER A N 1
ATOM 650 C CA . SER A 1 81 ? 21.854 -8.024 -19.628 1.00 86.19 81 SER A CA 1
ATOM 651 C C . SER A 1 81 ? 20.706 -7.371 -18.853 1.00 86.19 81 SER A C 1
ATOM 653 O O . SER A 1 81 ? 19.642 -7.097 -19.413 1.00 86.19 81 SER A O 1
ATOM 655 N N . GLU A 1 82 ? 20.939 -7.101 -17.570 1.00 86.12 82 GLU A N 1
ATOM 656 C CA . GLU A 1 82 ? 19.989 -6.439 -16.674 1.00 86.12 82 GLU A CA 1
ATOM 657 C C . GLU A 1 82 ? 20.293 -4.942 -16.551 1.00 86.12 82 GLU A C 1
ATOM 659 O O . GLU A 1 82 ? 21.440 -4.532 -16.376 1.00 86.12 82 GLU A O 1
ATOM 664 N N . PHE A 1 83 ? 19.243 -4.128 -16.599 1.00 86.19 83 PHE A N 1
ATOM 665 C CA . PHE A 1 83 ? 19.298 -2.675 -16.490 1.00 86.19 83 PHE A CA 1
ATOM 666 C C . PHE A 1 83 ? 18.205 -2.174 -15.548 1.00 86.19 83 PHE A C 1
ATOM 668 O O . PHE A 1 83 ? 17.223 -2.867 -15.279 1.00 86.19 83 PHE A O 1
ATOM 675 N N . THR A 1 84 ? 18.349 -0.947 -15.056 1.00 88.94 84 THR A N 1
ATOM 676 C CA . THR A 1 84 ? 17.231 -0.232 -14.433 1.00 88.94 84 THR A CA 1
ATOM 677 C C . THR A 1 84 ? 16.275 0.291 -15.509 1.00 88.94 84 THR A C 1
ATOM 679 O O . THR A 1 84 ? 16.695 0.544 -16.641 1.00 88.94 84 THR A O 1
ATOM 682 N N . GLY A 1 85 ? 14.998 0.482 -15.167 1.00 82.62 85 GLY A N 1
ATOM 683 C CA . GLY A 1 85 ? 14.002 1.090 -16.059 1.00 82.62 85 GLY A CA 1
ATOM 684 C C . GLY A 1 85 ? 14.476 2.420 -16.656 1.00 82.62 85 GLY A C 1
ATOM 685 O O . GLY A 1 85 ? 14.416 2.599 -17.869 1.00 82.62 85 GLY A O 1
ATOM 686 N N . GLU A 1 86 ? 15.067 3.287 -15.827 1.00 83.81 86 GLU A N 1
ATOM 687 C CA . GLU A 1 86 ? 15.667 4.563 -16.251 1.00 83.81 86 GLU A CA 1
ATOM 688 C C . GLU A 1 86 ? 16.772 4.383 -17.313 1.00 83.81 86 GLU A C 1
ATOM 690 O O . GLU A 1 86 ? 16.828 5.119 -18.299 1.00 83.81 86 GLU A O 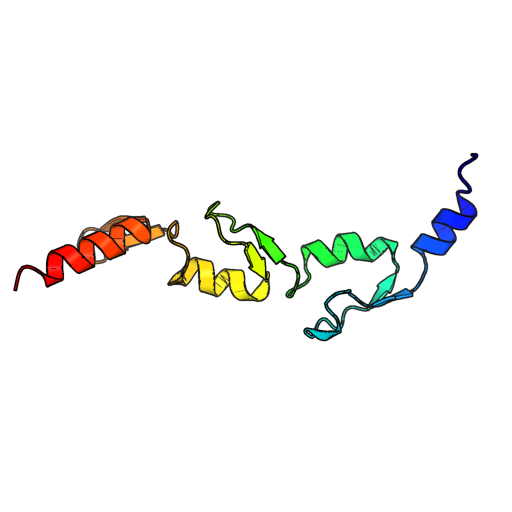1
ATOM 695 N N . ALA A 1 87 ? 17.634 3.371 -17.167 1.00 80.44 87 ALA A N 1
ATOM 696 C CA . ALA A 1 87 ? 18.699 3.097 -18.127 1.00 80.44 87 ALA A CA 1
ATOM 697 C C . ALA A 1 87 ? 18.152 2.500 -19.432 1.00 80.44 87 ALA A C 1
ATOM 699 O O . ALA A 1 87 ? 18.640 2.835 -20.512 1.00 80.44 87 ALA A O 1
ATOM 700 N N . PHE A 1 88 ? 17.129 1.645 -19.347 1.00 77.44 88 PHE A N 1
ATOM 701 C CA . PHE A 1 88 ? 16.496 1.042 -20.517 1.00 77.44 88 PHE A CA 1
ATOM 702 C C . PHE A 1 88 ? 15.831 2.095 -21.411 1.00 77.44 88 PHE A C 1
ATOM 704 O O . PHE A 1 88 ? 16.078 2.111 -22.616 1.00 77.44 88 PHE A O 1
ATOM 711 N N . GLU A 1 89 ? 15.068 3.025 -20.835 1.00 76.38 89 GLU A N 1
ATOM 712 C CA . GLU A 1 89 ? 14.456 4.128 -21.584 1.00 76.38 89 GLU A CA 1
ATOM 713 C C . GLU A 1 89 ? 15.519 4.944 -22.328 1.00 76.38 89 GLU A C 1
ATOM 715 O O . GLU A 1 89 ? 15.451 5.087 -23.549 1.00 76.38 89 GLU A O 1
ATOM 720 N N . VAL A 1 90 ? 16.587 5.370 -21.647 1.00 72.81 90 VAL A N 1
ATOM 721 C CA . VAL A 1 90 ? 17.698 6.107 -22.277 1.00 72.81 90 VAL A CA 1
ATOM 722 C C . VAL A 1 90 ? 18.334 5.329 -23.438 1.00 72.81 90 VAL A C 1
ATOM 724 O O . VAL A 1 90 ? 18.665 5.925 -24.467 1.00 72.81 90 VAL A O 1
ATOM 727 N N . LEU A 1 91 ? 18.505 4.010 -23.312 1.00 68.44 91 LEU A N 1
ATOM 728 C CA . LEU A 1 91 ? 19.049 3.163 -24.380 1.00 68.44 91 LEU A CA 1
ATOM 729 C C . LEU A 1 91 ? 18.092 3.052 -25.576 1.00 68.44 91 LEU A C 1
ATOM 731 O O . LEU A 1 91 ? 18.548 3.177 -26.713 1.00 68.44 91 LEU A O 1
ATOM 735 N N . THR A 1 92 ? 16.787 2.890 -25.340 1.00 63.78 92 THR A N 1
ATOM 736 C CA . THR A 1 92 ? 15.771 2.852 -26.410 1.00 63.78 92 THR A CA 1
ATOM 737 C C . THR A 1 92 ? 15.684 4.177 -27.173 1.00 63.78 92 THR A C 1
ATOM 739 O O . THR A 1 92 ? 15.667 4.187 -28.404 1.00 63.78 92 THR A O 1
ATOM 742 N N . PHE A 1 93 ? 15.744 5.322 -26.486 1.00 61.00 93 PHE A N 1
ATOM 743 C CA . PHE A 1 93 ? 15.776 6.629 -27.152 1.00 61.00 93 PHE A CA 1
ATOM 744 C C . PHE A 1 93 ? 17.050 6.831 -27.988 1.00 61.00 93 PHE A C 1
ATOM 746 O O . PHE A 1 93 ? 17.006 7.453 -29.052 1.00 61.00 93 PHE A O 1
ATOM 753 N N . ARG A 1 94 ? 18.192 6.285 -27.549 1.00 59.00 94 ARG A N 1
ATOM 754 C CA . ARG A 1 94 ? 19.463 6.353 -28.293 1.00 59.00 94 ARG A CA 1
ATOM 755 C C . ARG A 1 94 ? 19.477 5.469 -29.538 1.00 59.00 94 ARG A C 1
ATOM 757 O O . ARG A 1 94 ? 20.105 5.851 -30.524 1.00 59.00 94 ARG A O 1
ATOM 764 N N . THR A 1 95 ? 18.803 4.320 -29.527 1.00 56.06 95 THR A N 1
ATOM 765 C CA . THR A 1 95 ? 18.691 3.456 -30.714 1.00 56.06 95 THR A CA 1
ATOM 766 C C . THR A 1 95 ? 17.703 4.007 -31.744 1.00 56.06 95 THR A C 1
ATOM 768 O O . THR A 1 95 ? 17.949 3.849 -32.938 1.00 56.06 95 THR A O 1
ATOM 771 N N . MET A 1 96 ? 16.656 4.733 -31.330 1.00 56.28 96 MET A N 1
ATOM 772 C CA . MET A 1 96 ? 15.692 5.353 -32.258 1.00 56.28 96 MET A CA 1
ATOM 773 C C . MET A 1 96 ? 16.193 6.630 -32.956 1.00 56.28 96 MET A C 1
ATOM 775 O O . MET A 1 96 ? 15.655 6.990 -33.995 1.00 56.28 96 MET A O 1
ATOM 779 N N . LYS A 1 97 ? 17.245 7.293 -32.451 1.00 50.09 97 LYS A N 1
ATOM 780 C CA . LYS A 1 97 ? 17.899 8.442 -33.122 1.00 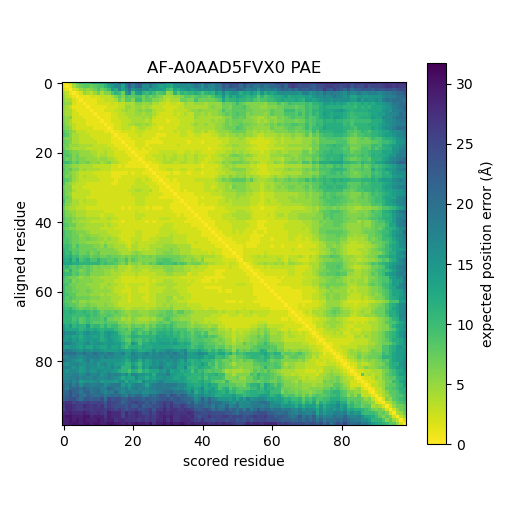50.09 97 LYS A CA 1
ATOM 781 C C . LYS A 1 97 ? 19.066 8.066 -34.051 1.00 50.09 97 LYS A C 1
ATOM 783 O O . LYS A 1 97 ? 19.796 8.945 -34.500 1.00 50.09 97 LYS A O 1
ATOM 788 N N . LYS A 1 98 ? 19.264 6.771 -34.326 1.00 47.25 98 LYS A N 1
ATOM 789 C CA . LYS A 1 98 ? 20.236 6.254 -35.310 1.00 47.25 98 LYS A CA 1
ATOM 790 C C . LYS A 1 98 ? 19.576 5.739 -36.605 1.00 47.25 98 LYS A C 1
ATOM 792 O O . LYS A 1 98 ? 20.158 4.892 -37.279 1.00 47.25 98 LYS A O 1
ATOM 797 N N . LYS A 1 99 ? 18.377 6.219 -36.940 1.00 41.91 99 LYS A N 1
ATOM 798 C CA . LYS A 1 99 ? 17.743 6.033 -38.252 1.00 41.91 99 LYS A CA 1
ATOM 799 C C . LYS A 1 99 ? 17.454 7.383 -38.881 1.00 41.91 99 LYS A C 1
ATOM 801 O O . LYS A 1 99 ? 17.031 8.280 -38.120 1.00 41.91 99 LYS A O 1
#

Sequence (99 aa):
IYPDPELEQQILALAIRCIHSEEGCRWTGQMKQLQNHFTTCAFNVIPCPNRCSVKLTRRDLPEHLQHDCPKRKVKCEFCGSEFTGEAFEVLTFRTMKKK

Solvent-accessible surface area (backbone atoms only — not comparable to full-atom values): 5938 Å² total; per-residue (Å²): 136,81,87,56,68,67,59,50,52,53,56,37,59,38,78,43,67,46,90,48,37,89,84,64,44,84,54,68,44,35,49,68,49,47,69,62,43,59,78,69,38,50,72,39,73,40,72,44,91,72,68,51,99,54,71,42,31,52,66,52,44,63,59,31,55,73,71,70,34,52,63,22,82,39,69,40,90,88,78,66,51,78,36,38,35,55,56,48,52,57,51,53,58,58,60,65,71,74,114

Radius of gyration: 21.91 Å; Cα contacts (8 Å, |Δi|>4): 106; chains: 1; bounding box: 37×24×74 Å

pLDDT: mean 88.09, std 11.73, range [41.91, 97.12]

Foldseek 3Di:
DDDDVVVVVVQQQDKDAAPCVVVPGGDIGGNVCNVVCLVVTQQRWDQQPLRDPDIGGNVCNVVCLVPVPQQRWDADPPPRDIDGNVVVVVVVVVVVVPD

Secondary structure (DSSP, 8-state):
----HHHHHHHHH-EEE-GGGTTT---EEEHHHHHHHHTT-TTSEEE-TT--S-EEETTTHHHIIIII-TT-EEE-TTT--EEEHHHHHHHHHHHHTT-

Nearest PDB structures (foldseek):
  3hcs-assembly1_A  TM=8.263E-01  e=3.677E-08  Homo sapiens
  5vo0-assembly1_D  TM=8.515E-01  e=6.441E-07  Danio rerio
  2yre-assembly1_A  TM=7.708E-01  e=7.698E-03  Homo sapiens
  7w1m-assembly1_H  TM=2.828E-01  e=1.955E-02  Homo sapiens
  2rv7-assembly1_A  TM=3.122E-01  e=3.560E-02  Homo sapiens

InterPro domains:
  IPR001293 Zinc finger, TRAF-type [PF02176] (37-88)
  IPR001293 Zinc finger, TRAF-type [PS50145] (37-89)
  IPR013083 Zinc finger, RING/FYVE/PHD-type [G3DSA:3.30.40.10] (1-48)
  IPR013083 Zinc finger, RING/FYVE/PHD-type [G3DSA:3.30.40.10] (49-92)

Mean predicted aligned error: 7.94 Å

Organism: Silurus asotus (NCBI:txid30991)